Protein AF-A0A849WI31-F1 (afdb_monomer)

Solvent-accessible surface area (backbone atoms only — not comparable to full-atom values): 5966 Å² tota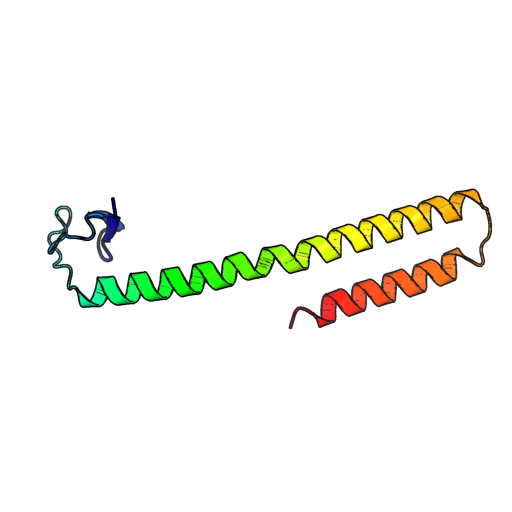l; per-residue (Å²): 137,66,69,42,63,40,94,84,76,66,45,82,41,57,65,82,47,58,47,41,94,88,76,66,50,72,45,60,72,67,61,59,53,54,56,54,51,53,52,56,54,49,54,56,58,59,65,58,58,65,70,63,53,61,56,52,57,51,54,54,52,53,49,50,52,54,53,59,53,49,66,75,70,74,51,80,73,56,58,58,56,51,51,55,49,53,55,51,54,54,50,55,62,59,68,73,74,118

pLDDT: mean 71.68, std 11.74, range [45.16, 89.69]

Secondary structure (DSSP, 8-state):
--EEE-TTT--EEETT-SB-TTT--B--HHHHHHHHHHHHHHHHHHHHTHHHHHHHHHHHHHHHHHHHHHHHTT-HHHHHHHHHHHHHHHHHHH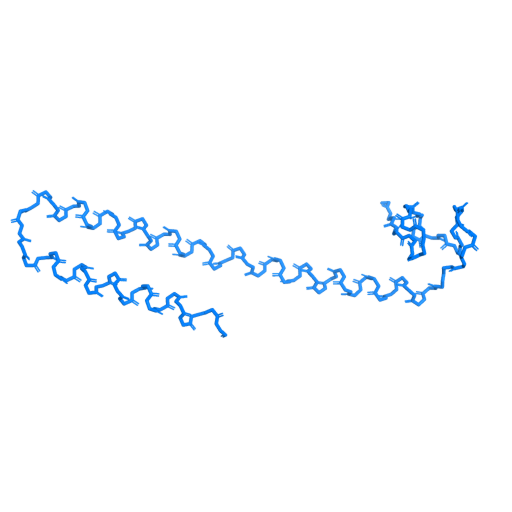HTT-

Foldseek 3Di:
DDWDADPPPRDIDRLPDQADPVPRHGDDVVVSVVVVVVVVVVVVVVVVPPVVVVVVVVVVVVLVVQCVVVVVVPDPVVVVVSVVVVVVVVVVVVVVPD

Radius of gyration: 26.19 Å; Cα contacts (8 Å, |Δi|>4): 47; chains: 1; bounding box: 56×31×58 Å

Structure (mmCIF, N/CA/C/O backbone):
data_AF-A0A849WI31-F1
#
_entry.id   AF-A0A849WI31-F1
#
loop_
_atom_site.group_PDB
_atom_site.id
_atom_site.type_symbol
_atom_site.label_atom_id
_atom_site.label_alt_id
_atom_site.label_comp_id
_atom_site.label_asym_id
_atom_site.label_entity_id
_atom_site.label_seq_id
_atom_site.pdbx_PDB_ins_code
_atom_site.Cartn_x
_atom_site.Cartn_y
_atom_site.Cartn_z
_atom_site.occupancy
_atom_site.B_iso_or_equiv
_atom_site.auth_seq_id
_atom_site.auth_comp_id
_atom_site.auth_asym_id
_atom_site.auth_atom_id
_atom_site.pdbx_PDB_model_num
ATOM 1 N N . MET A 1 1 ? -26.679 5.383 10.893 1.00 50.53 1 MET A N 1
ATOM 2 C CA . MET A 1 1 ? -27.168 4.177 11.593 1.00 50.53 1 MET A CA 1
ATOM 3 C C . MET A 1 1 ? -25.933 3.364 11.902 1.00 50.53 1 MET A C 1
ATOM 5 O O . MET A 1 1 ? -25.278 2.924 10.967 1.00 50.53 1 MET A O 1
ATOM 9 N N . ASP A 1 2 ? -25.564 3.280 13.176 1.00 79.94 2 ASP A N 1
ATOM 10 C CA . ASP A 1 2 ? -24.254 2.780 13.593 1.00 79.94 2 ASP A CA 1
ATOM 11 C C . ASP A 1 2 ? -24.366 1.320 14.041 1.00 79.94 2 ASP A C 1
ATOM 13 O O . ASP A 1 2 ? -25.185 0.973 14.898 1.00 79.94 2 ASP A O 1
ATOM 17 N N . PHE A 1 3 ? -23.525 0.468 13.465 1.00 84.62 3 PHE A N 1
ATOM 18 C CA . PHE A 1 3 ? -23.456 -0.958 13.762 1.00 84.62 3 PHE A CA 1
ATOM 19 C C . PHE A 1 3 ? -22.031 -1.323 14.169 1.00 84.62 3 PHE A C 1
ATOM 21 O O . PHE A 1 3 ? -21.070 -0.734 13.671 1.00 84.62 3 PHE A O 1
ATOM 28 N N . ILE A 1 4 ? -21.898 -2.291 15.071 1.00 85.94 4 ILE A N 1
ATOM 29 C CA . ILE A 1 4 ? -20.610 -2.847 15.498 1.00 85.94 4 ILE A CA 1
ATOM 30 C C . ILE A 1 4 ? -20.611 -4.362 15.278 1.00 85.94 4 ILE A C 1
ATOM 32 O O . ILE A 1 4 ? -21.662 -4.964 15.052 1.00 85.94 4 ILE A O 1
ATOM 36 N N . PHE A 1 5 ? -19.440 -4.988 15.342 1.00 86.06 5 PHE A N 1
ATOM 37 C CA . PHE A 1 5 ? -19.318 -6.444 15.310 1.00 86.06 5 PHE A CA 1
ATOM 38 C C . PHE A 1 5 ? -19.176 -6.979 16.731 1.00 86.06 5 PHE A C 1
ATOM 40 O O . PHE A 1 5 ? -18.446 -6.415 17.542 1.00 86.06 5 PHE A O 1
ATOM 47 N N . CYS A 1 6 ? -19.883 -8.065 17.040 1.00 84.62 6 CYS A N 1
ATOM 48 C CA . CYS A 1 6 ? -19.732 -8.739 18.325 1.00 84.62 6 CYS A CA 1
ATOM 49 C C . CYS A 1 6 ? -18.314 -9.338 18.447 1.00 84.62 6 CYS A C 1
ATOM 51 O O . CYS A 1 6 ? -17.920 -10.077 17.546 1.00 84.62 6 CYS A O 1
ATOM 53 N N . PRO A 1 7 ? -17.580 -9.117 19.553 1.00 79.44 7 PRO A N 1
ATOM 54 C CA . PRO A 1 7 ? -16.210 -9.622 19.722 1.00 79.44 7 PRO A CA 1
ATOM 55 C C . PRO A 1 7 ? -16.128 -11.152 19.848 1.00 79.44 7 PRO A C 1
ATOM 57 O O . PRO A 1 7 ? -15.077 -11.741 19.635 1.00 79.44 7 PRO A O 1
ATOM 60 N N . ILE A 1 8 ? -17.244 -11.808 20.183 1.00 87.00 8 ILE A N 1
ATOM 61 C CA . ILE A 1 8 ? -17.301 -13.263 20.355 1.00 87.00 8 ILE A CA 1
ATOM 62 C C . ILE A 1 8 ? -17.710 -13.954 19.054 1.00 87.00 8 ILE A C 1
ATOM 64 O O . ILE A 1 8 ? -17.022 -14.842 18.560 1.00 87.00 8 ILE A O 1
ATOM 68 N N . CYS A 1 9 ? -18.854 -13.561 18.486 1.00 88.94 9 CYS A N 1
ATOM 69 C CA . CYS A 1 9 ? -19.433 -14.261 17.336 1.00 88.94 9 CYS A CA 1
ATOM 70 C C . CYS A 1 9 ? -19.192 -13.566 15.992 1.00 88.94 9 CYS A C 1
ATOM 72 O O . CYS A 1 9 ? -19.613 -14.097 14.965 1.00 88.94 9 CYS A O 1
ATOM 74 N N . HIS A 1 10 ? -18.564 -12.385 15.995 1.00 87.31 10 HIS A N 1
ATOM 75 C CA . HIS A 1 10 ? -18.235 -11.589 14.808 1.00 87.31 10 HIS A CA 1
ATOM 76 C C . HIS A 1 10 ? -19.429 -11.255 13.900 1.00 87.31 10 HIS A C 1
ATOM 78 O O . HIS A 1 10 ? -19.254 -10.875 12.745 1.00 87.31 10 HIS A O 1
ATOM 84 N N . LYS A 1 11 ? -20.661 -11.359 14.413 1.00 88.69 11 LYS A N 1
ATOM 85 C CA . LYS A 1 11 ? -21.864 -10.928 13.695 1.00 88.69 11 LYS A CA 1
ATOM 86 C C . LYS A 1 11 ? -22.147 -9.452 13.941 1.00 88.69 11 LYS A C 1
ATOM 88 O O . LYS A 1 11 ? -21.805 -8.903 14.992 1.00 88.69 11 LYS A O 1
ATOM 93 N N . GLN A 1 12 ? -22.785 -8.832 12.956 1.00 89.69 12 GLN A N 1
ATOM 94 C CA . GLN A 1 12 ? -23.194 -7.437 12.998 1.00 89.69 12 GLN A CA 1
ATOM 95 C C . GLN A 1 12 ? -24.338 -7.237 13.992 1.00 89.69 12 GLN A C 1
ATOM 97 O O . GLN A 1 12 ? -25.303 -7.997 14.019 1.00 89.69 12 GLN A O 1
ATOM 102 N N . ILE A 1 13 ? -24.229 -6.188 14.795 1.00 89.44 13 ILE A N 1
ATOM 103 C CA . ILE A 1 13 ? -25.183 -5.835 15.842 1.00 89.44 13 ILE A CA 1
ATOM 104 C C . ILE A 1 13 ? -25.333 -4.312 15.926 1.00 89.44 13 ILE A C 1
ATOM 106 O O . ILE A 1 13 ? -24.460 -3.559 15.490 1.00 89.44 13 ILE A O 1
ATOM 110 N N . SER A 1 14 ? -26.446 -3.838 16.486 1.00 86.00 14 SER A N 1
ATOM 111 C CA . SER A 1 14 ? -26.653 -2.402 16.707 1.00 86.00 14 SER A CA 1
ATOM 112 C C . SER A 1 14 ? -25.669 -1.868 17.747 1.00 86.00 14 SER A C 1
ATOM 114 O O . SER A 1 14 ? -25.473 -2.503 18.785 1.00 86.00 14 SER A O 1
ATOM 116 N N . ILE A 1 15 ? -25.118 -0.669 17.533 1.00 80.00 15 ILE A N 1
ATOM 117 C CA . ILE A 1 15 ? -24.250 -0.015 18.526 1.00 80.00 15 ILE A CA 1
ATOM 118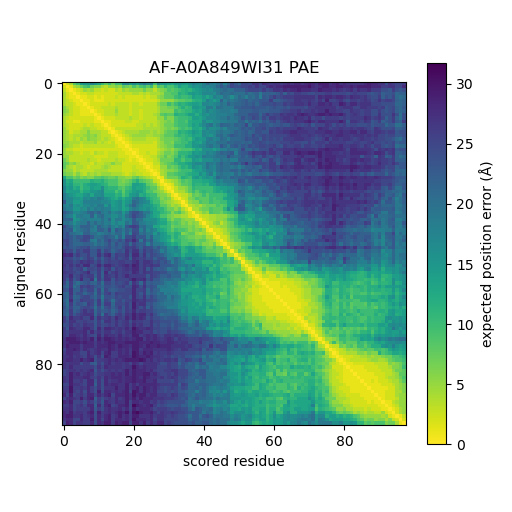 C C . ILE A 1 15 ? -24.965 0.229 19.866 1.00 80.00 15 ILE A C 1
ATOM 120 O O . ILE A 1 15 ? -24.317 0.388 20.896 1.00 80.00 15 ILE A O 1
ATOM 124 N N . THR A 1 16 ? -26.299 0.258 19.872 1.00 80.69 16 THR A N 1
ATOM 125 C CA . THR A 1 16 ? -27.128 0.443 21.073 1.00 80.69 16 THR A CA 1
ATOM 126 C C . THR A 1 16 ? -27.481 -0.866 21.777 1.00 80.69 16 THR A C 1
ATOM 128 O O . THR A 1 16 ? -28.046 -0.826 22.863 1.00 80.69 16 THR A O 1
ATOM 131 N N . ALA A 1 17 ? -27.140 -2.028 21.209 1.00 79.19 17 ALA A N 1
ATOM 132 C CA . ALA A 1 17 ? -27.419 -3.307 21.851 1.00 79.19 17 ALA A CA 1
ATOM 133 C C . ALA A 1 17 ? -26.593 -3.453 23.143 1.00 79.19 17 ALA A C 1
ATOM 135 O O . ALA A 1 17 ? -25.394 -3.158 23.157 1.00 79.19 17 ALA A O 1
ATOM 136 N N . HIS A 1 18 ? -27.250 -3.891 24.221 1.00 83.44 18 HIS A N 1
ATOM 137 C CA . HIS A 1 18 ? -26.619 -4.247 25.501 1.00 83.44 18 HIS A CA 1
ATOM 138 C C . HIS A 1 18 ? -26.189 -5.718 25.548 1.00 83.44 18 HIS A C 1
ATOM 140 O O . HIS A 1 18 ? -25.423 -6.117 26.415 1.00 83.44 18 HIS A O 1
ATOM 146 N N . SER A 1 19 ? -26.679 -6.536 24.620 1.00 84.50 19 SER A N 1
ATOM 147 C CA . SER A 1 19 ? -26.335 -7.947 24.490 1.00 84.50 19 SER A CA 1
ATOM 148 C C . SER A 1 19 ? -26.445 -8.376 23.030 1.00 84.50 19 SER A C 1
ATOM 150 O O . SER A 1 19 ? -27.256 -7.852 22.261 1.00 84.50 19 SER A O 1
ATOM 152 N N . CYS A 1 20 ? -25.590 -9.307 22.610 1.00 87.94 20 CYS A N 1
ATOM 153 C CA . CYS A 1 20 ? -25.605 -9.817 21.249 1.00 87.94 20 CYS A CA 1
ATOM 154 C C . CYS A 1 20 ? -26.812 -10.754 21.047 1.00 87.94 20 CYS A C 1
ATOM 156 O O . CYS A 1 20 ? -26.879 -11.784 21.720 1.00 87.94 20 CYS A O 1
ATOM 158 N N . PRO A 1 21 ? -27.710 -10.499 20.076 1.00 87.25 21 PRO A N 1
ATOM 159 C CA . PRO A 1 21 ? -28.858 -11.369 19.810 1.00 87.25 21 PRO A CA 1
ATOM 160 C C . PRO A 1 21 ? -28.463 -12.728 19.214 1.00 87.25 21 PRO A C 1
ATOM 162 O O . PRO A 1 21 ? -29.283 -13.636 19.147 1.00 87.25 21 PRO A O 1
ATOM 165 N N . HIS A 1 22 ? -27.218 -12.879 18.756 1.00 89.44 22 HIS A N 1
ATOM 166 C CA . HIS A 1 22 ? -26.757 -14.089 18.083 1.00 89.44 22 HIS A CA 1
ATOM 167 C C . HIS A 1 22 ? -26.015 -15.066 18.992 1.00 89.44 22 HIS A C 1
ATOM 169 O O . HIS A 1 22 ? -26.032 -16.262 18.720 1.00 89.44 22 HIS A O 1
ATOM 175 N N . CYS A 1 23 ? -25.337 -14.574 20.032 1.00 89.50 23 CYS A N 1
ATOM 176 C CA . CYS A 1 23 ? -24.595 -15.419 20.972 1.00 89.50 23 CYS A CA 1
ATOM 177 C C . CYS A 1 23 ? -24.974 -15.203 22.441 1.00 89.50 23 CYS A C 1
ATOM 179 O O . CYS A 1 23 ? -24.511 -15.957 23.289 1.00 89.50 23 CYS A O 1
ATOM 181 N N . GLY A 1 24 ? -25.777 -14.185 22.761 1.00 86.19 24 GLY A N 1
ATOM 182 C CA . GLY A 1 24 ? -26.183 -13.867 24.132 1.00 86.19 24 GLY A CA 1
ATOM 183 C C . GLY A 1 24 ? -25.117 -13.158 24.972 1.00 86.19 24 GLY A C 1
ATOM 184 O O . GLY A 1 24 ? -25.372 -12.858 26.134 1.00 86.19 24 GLY A O 1
ATOM 185 N N . HIS A 1 25 ? -23.939 -12.862 24.414 1.00 85.56 25 HIS A N 1
ATOM 186 C CA . HIS A 1 25 ? -22.871 -12.192 25.155 1.00 85.56 25 HIS A CA 1
ATOM 187 C C . HIS A 1 25 ? -23.252 -10.734 25.485 1.00 85.56 25 HIS A C 1
ATOM 189 O O . HIS A 1 25 ? -23.682 -10.020 24.569 1.00 85.56 25 HIS A O 1
ATOM 195 N N . PRO A 1 26 ? -23.118 -10.283 26.746 1.00 84.56 26 PRO A N 1
ATOM 196 C CA . PRO A 1 26 ? -23.352 -8.893 27.126 1.00 84.56 26 PRO A CA 1
ATOM 197 C C . PRO A 1 26 ? -22.319 -7.974 26.469 1.00 84.56 26 PRO A C 1
ATOM 199 O O . PRO A 1 26 ? -21.187 -8.367 26.212 1.00 84.56 26 PRO A O 1
ATOM 202 N N . ILE A 1 27 ? -22.735 -6.758 26.142 1.00 81.31 27 ILE A N 1
ATOM 203 C CA . ILE A 1 27 ? -21.927 -5.773 25.427 1.00 81.31 27 ILE A CA 1
ATOM 204 C C . ILE A 1 27 ? -21.845 -4.544 26.309 1.00 81.31 27 ILE A C 1
ATOM 206 O O . ILE A 1 27 ? -22.733 -3.686 26.292 1.00 81.31 27 ILE A O 1
ATOM 210 N N . ASP A 1 28 ? -20.779 -4.493 27.096 1.00 76.31 28 ASP A N 1
ATOM 211 C CA . ASP A 1 28 ? -20.511 -3.381 27.991 1.00 76.31 28 ASP A CA 1
ATOM 212 C C . ASP A 1 28 ? -20.168 -2.106 27.205 1.00 76.31 28 ASP A C 1
ATOM 214 O O . ASP A 1 28 ? -19.534 -2.120 26.148 1.00 76.31 28 ASP A O 1
ATOM 218 N N . GLU A 1 29 ? -20.584 -0.951 27.726 1.00 64.56 29 GLU A N 1
ATOM 219 C CA . GLU A 1 29 ? -20.316 0.356 27.103 1.00 64.56 29 GLU A CA 1
ATOM 220 C C . GLU A 1 29 ? -18.817 0.702 27.050 1.00 64.56 29 GLU A C 1
ATOM 222 O O . GLU A 1 29 ? -18.392 1.537 26.244 1.00 64.56 29 GLU A O 1
ATOM 227 N N . LYS A 1 30 ? -18.003 0.018 27.862 1.00 60.50 30 LYS A N 1
ATOM 228 C CA . LYS A 1 30 ? -16.541 0.140 27.856 1.00 60.50 30 LYS A CA 1
ATOM 229 C C . LYS A 1 30 ? -15.948 -0.312 26.514 1.00 60.50 30 LYS A C 1
ATOM 231 O O . LYS A 1 30 ? -15.189 0.453 25.922 1.00 60.50 30 LYS A O 1
ATOM 236 N N . ASP A 1 31 ? -16.412 -1.433 25.954 1.00 59.56 31 ASP A N 1
ATOM 237 C CA . ASP A 1 31 ? -15.989 -1.935 24.633 1.00 59.56 31 ASP A CA 1
ATOM 238 C C . ASP A 1 31 ? -16.306 -0.955 23.491 1.00 59.56 31 ASP A C 1
ATOM 240 O O . ASP A 1 31 ? -15.534 -0.789 22.543 1.00 59.56 31 ASP A O 1
ATOM 244 N N . LYS A 1 32 ? -17.433 -0.237 23.585 1.00 60.53 32 LYS A N 1
ATOM 245 C CA . LYS A 1 32 ? -17.860 0.727 22.550 1.00 60.53 32 LYS A CA 1
ATOM 246 C C . LYS A 1 32 ? -16.914 1.925 22.449 1.00 60.53 32 LYS A C 1
ATOM 248 O O . LYS A 1 32 ? -16.795 2.534 21.381 1.00 60.53 32 LYS A O 1
ATOM 253 N N . THR A 1 33 ? -16.255 2.274 23.551 1.00 59.16 33 THR A N 1
ATOM 254 C CA . THR A 1 33 ? -15.372 3.442 23.634 1.00 59.16 33 THR A CA 1
ATOM 255 C C . THR A 1 33 ? -13.997 3.133 23.045 1.00 59.16 33 THR A C 1
ATOM 257 O O . THR A 1 33 ? -13.459 3.946 22.287 1.00 59.16 33 THR A O 1
ATOM 260 N N . GLU A 1 34 ? -13.483 1.927 23.288 1.00 59.44 34 GLU A N 1
ATOM 261 C CA . GLU A 1 34 ? -12.197 1.480 22.745 1.00 59.44 34 GLU A CA 1
ATOM 262 C C . GLU A 1 34 ? -12.272 1.230 21.231 1.00 59.44 34 GLU A C 1
ATOM 264 O O . GLU A 1 34 ? -11.399 1.687 20.488 1.00 59.44 34 GLU A O 1
ATOM 269 N N . LEU A 1 35 ? -13.368 0.649 20.721 1.00 60.09 35 LEU A N 1
ATOM 270 C CA . LEU A 1 35 ? -13.561 0.495 19.269 1.00 60.09 35 LEU A CA 1
ATOM 271 C C . LEU A 1 35 ? -13.599 1.846 18.529 1.00 60.09 35 LEU A C 1
ATOM 273 O O . LEU A 1 35 ? -13.026 1.983 17.443 1.00 60.09 35 LEU A O 1
ATOM 277 N N . LYS A 1 36 ? -14.242 2.870 19.111 1.00 59.69 36 LYS A N 1
ATOM 278 C CA . LYS A 1 36 ? -14.312 4.214 18.507 1.00 59.69 36 LYS A CA 1
ATOM 279 C C . LYS A 1 36 ? -12.960 4.930 18.494 1.00 59.69 36 LYS A C 1
ATOM 281 O O . LYS A 1 36 ? -12.680 5.676 17.551 1.00 59.69 36 LYS A O 1
ATOM 286 N N . GLN A 1 37 ? -12.127 4.731 19.513 1.00 60.69 37 GLN A N 1
ATOM 287 C CA . GLN A 1 37 ? -10.800 5.351 19.576 1.00 60.69 37 GLN A CA 1
ATOM 288 C C . GLN A 1 37 ? -9.833 4.724 18.571 1.00 60.69 37 GLN A C 1
ATOM 290 O O . GLN A 1 37 ? -9.131 5.453 17.862 1.00 60.69 37 GLN A O 1
ATOM 295 N N . THR A 1 38 ? -9.864 3.400 18.424 1.00 61.06 38 THR A N 1
ATOM 296 C CA . THR A 1 38 ? -9.028 2.698 17.444 1.00 61.06 38 THR A CA 1
ATOM 297 C C . THR A 1 38 ? -9.425 3.067 16.013 1.00 61.06 38 THR A C 1
ATOM 299 O O . THR A 1 38 ? -8.553 3.403 15.213 1.00 61.06 38 THR A O 1
ATOM 302 N N . ALA A 1 39 ? -10.724 3.149 15.698 1.00 66.12 39 ALA A N 1
ATOM 303 C CA . ALA A 1 39 ? -11.195 3.586 14.379 1.00 66.12 39 ALA A CA 1
ATOM 304 C C . ALA A 1 39 ? -10.746 5.020 14.028 1.00 66.12 39 ALA A C 1
ATOM 306 O O . ALA A 1 39 ? -10.274 5.270 12.917 1.00 66.12 39 ALA A O 1
ATOM 307 N N . LYS A 1 40 ? -10.802 5.958 14.987 1.00 67.12 40 LYS A N 1
ATOM 308 C CA . LYS A 1 40 ? -10.316 7.336 14.781 1.00 67.12 40 LYS A CA 1
ATOM 309 C C . LYS A 1 40 ? -8.806 7.416 14.547 1.00 67.12 40 LYS A C 1
ATOM 311 O O . LYS A 1 40 ? -8.362 8.244 13.750 1.00 67.12 40 LYS A O 1
ATOM 316 N N . ASN A 1 41 ? -8.013 6.597 15.238 1.00 65.12 41 ASN A N 1
ATOM 317 C CA . ASN A 1 41 ? -6.564 6.566 15.032 1.00 65.12 41 ASN A CA 1
ATOM 318 C C . ASN A 1 41 ? -6.192 5.907 13.699 1.00 65.12 41 ASN A C 1
ATOM 320 O O . ASN A 1 41 ? -5.314 6.415 13.004 1.00 65.12 41 ASN A O 1
ATOM 324 N N . VAL A 1 42 ? -6.905 4.857 13.285 1.00 66.56 42 VAL A N 1
ATOM 325 C CA . VAL A 1 42 ? -6.702 4.214 11.978 1.00 66.56 42 VAL A CA 1
ATOM 326 C C . VAL A 1 42 ? -7.056 5.165 10.828 1.00 66.56 42 VAL A C 1
ATOM 328 O O . VAL A 1 42 ? -6.286 5.266 9.873 1.00 66.56 42 VAL A O 1
ATOM 331 N N . GLU A 1 43 ? -8.137 5.947 10.932 1.00 68.88 43 GLU A N 1
ATOM 332 C CA . GLU A 1 43 ? -8.505 6.916 9.885 1.00 68.88 43 GLU A CA 1
ATOM 333 C C . GLU A 1 43 ? -7.416 7.988 9.667 1.00 68.88 43 GLU A C 1
ATOM 335 O O . GLU A 1 43 ? -7.130 8.379 8.530 1.00 68.88 43 GLU A O 1
ATOM 340 N N . LYS A 1 44 ? -6.737 8.420 10.740 1.00 58.94 44 LYS A N 1
ATOM 341 C CA . LYS A 1 44 ? -5.598 9.350 10.642 1.00 58.94 44 LYS A CA 1
ATOM 342 C C . LYS A 1 44 ? -4.377 8.726 9.965 1.00 58.94 44 LYS A C 1
ATOM 344 O O . LYS A 1 44 ? -3.675 9.425 9.236 1.00 58.94 44 LYS A O 1
ATOM 349 N N . ILE A 1 45 ? -4.123 7.436 10.183 1.00 61.91 45 ILE A N 1
ATOM 350 C CA . ILE A 1 45 ? -2.998 6.724 9.557 1.00 61.91 45 ILE A CA 1
ATOM 351 C C . ILE A 1 45 ? -3.253 6.548 8.053 1.00 61.91 45 ILE A C 1
ATOM 353 O O . ILE A 1 45 ? -2.348 6.762 7.246 1.00 61.91 45 ILE A O 1
ATOM 357 N N . VAL A 1 46 ? -4.494 6.246 7.656 1.00 66.00 46 VAL A N 1
ATOM 358 C CA . VAL A 1 46 ? -4.864 6.058 6.243 1.00 66.00 46 VAL A CA 1
AT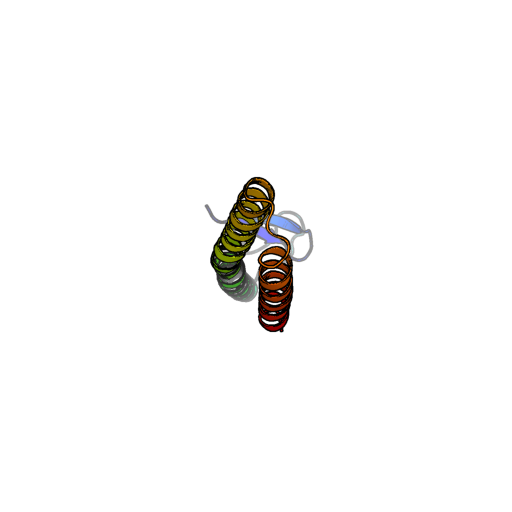OM 359 C C . VAL A 1 46 ? -4.801 7.374 5.462 1.00 66.00 46 VAL A C 1
ATOM 361 O O . VAL A 1 46 ? -4.187 7.418 4.394 1.00 66.00 46 VAL A O 1
ATOM 364 N N . LYS A 1 47 ? -5.330 8.477 6.012 1.00 52.03 47 LYS A N 1
ATOM 365 C CA . LYS A 1 47 ? -5.282 9.793 5.341 1.00 52.03 47 LYS A CA 1
ATOM 366 C C . LYS A 1 47 ? -3.861 10.341 5.159 1.00 52.03 47 LYS A C 1
ATOM 368 O O . LYS A 1 47 ? -3.629 11.150 4.265 1.00 52.03 47 LYS A O 1
ATOM 373 N N . ARG A 1 48 ? -2.883 9.887 5.954 1.00 47.94 48 ARG A N 1
ATOM 374 C CA . ARG A 1 48 ? -1.482 10.335 5.851 1.00 47.94 48 ARG A CA 1
ATOM 375 C C . ARG A 1 48 ? -0.749 9.776 4.624 1.00 47.94 48 ARG A C 1
ATOM 377 O O . ARG A 1 48 ? 0.222 10.378 4.172 1.00 47.94 48 ARG A O 1
ATOM 384 N N . LYS A 1 49 ? -1.208 8.656 4.059 1.00 45.16 49 LYS A N 1
ATOM 385 C CA . LYS A 1 49 ? -0.501 7.946 2.978 1.00 45.16 49 LYS A CA 1
ATOM 386 C C . LYS A 1 49 ? -0.759 8.525 1.579 1.00 45.16 49 LYS A C 1
ATOM 388 O O . LYS A 1 49 ? 0.021 8.282 0.663 1.00 45.16 49 LYS A O 1
ATOM 393 N N . GLU A 1 50 ? -1.805 9.332 1.407 1.00 55.22 50 GLU A N 1
ATOM 394 C CA . GLU A 1 50 ? -2.198 9.861 0.091 1.00 55.22 50 GLU A CA 1
ATOM 395 C C . GLU A 1 50 ? -1.342 11.045 -0.395 1.00 55.22 50 GLU A C 1
ATOM 397 O O . GLU A 1 50 ? -1.273 11.319 -1.594 1.00 55.22 50 GLU A O 1
ATOM 402 N N . SER A 1 51 ? -0.661 11.746 0.516 1.00 47.41 51 SER A N 1
ATOM 403 C CA . SER A 1 51 ? 0.092 12.959 0.168 1.00 47.41 51 SER A CA 1
ATOM 404 C C . SER A 1 51 ? 1.541 12.692 -0.245 1.00 47.41 51 SER A C 1
ATOM 406 O O . SER A 1 51 ? 2.141 13.537 -0.904 1.00 47.41 51 SER A O 1
ATOM 408 N N . MET A 1 52 ? 2.113 11.539 0.111 1.00 49.25 52 MET A N 1
ATOM 409 C CA . MET A 1 52 ? 3.515 11.224 -0.197 1.00 49.25 52 MET A CA 1
ATOM 410 C C . MET A 1 52 ? 3.664 10.494 -1.544 1.00 49.25 52 MET A C 1
ATOM 412 O O . MET A 1 52 ? 4.713 10.551 -2.178 1.00 49.25 52 MET A O 1
ATOM 416 N N . PHE A 1 53 ? 2.584 9.872 -2.035 1.00 51.12 53 PHE A N 1
ATOM 417 C CA . PHE A 1 53 ? 2.597 9.121 -3.293 1.00 51.12 53 PHE A CA 1
ATOM 418 C C . PHE A 1 53 ? 2.504 10.020 -4.539 1.00 51.12 53 PHE A C 1
ATOM 420 O O . PHE A 1 53 ? 3.098 9.718 -5.573 1.00 51.12 53 PHE A O 1
ATOM 427 N N . LYS A 1 54 ? 1.831 11.178 -4.435 1.00 60.03 54 LYS A N 1
ATOM 428 C CA . LYS A 1 54 ? 1.695 12.143 -5.545 1.00 60.03 54 LYS A CA 1
ATOM 429 C C . LYS A 1 54 ? 3.038 12.745 -5.973 1.00 60.03 54 LYS A C 1
ATOM 431 O O . LYS A 1 54 ? 3.250 12.978 -7.159 1.00 60.03 54 LYS A O 1
ATOM 436 N N . PHE A 1 55 ? 3.959 12.939 -5.027 1.00 66.38 55 PHE A N 1
ATOM 437 C CA . PHE A 1 55 ? 5.297 13.461 -5.317 1.00 66.38 55 PHE A CA 1
ATOM 438 C C . PHE A 1 55 ? 6.192 12.418 -6.006 1.00 66.38 55 PHE A C 1
ATOM 440 O O . PHE A 1 55 ? 6.959 12.765 -6.903 1.00 66.38 55 PHE A O 1
ATOM 447 N N . GLY A 1 56 ? 6.034 11.136 -5.650 1.00 70.44 56 GLY A N 1
ATOM 448 C CA . GLY A 1 56 ? 6.772 10.030 -6.263 1.00 70.44 56 GLY A CA 1
ATOM 449 C C . GLY A 1 56 ? 6.448 9.859 -7.748 1.00 70.44 56 GLY A C 1
ATOM 450 O O . GLY A 1 56 ? 7.352 9.853 -8.580 1.00 70.44 56 GLY A O 1
ATOM 451 N N . CYS A 1 57 ? 5.160 9.803 -8.108 1.00 75.44 57 CYS A N 1
ATOM 452 C CA . CYS A 1 57 ? 4.764 9.662 -9.514 1.00 75.44 57 CYS A CA 1
ATOM 453 C C . CYS A 1 57 ? 5.191 10.861 -10.378 1.00 75.44 57 CYS A C 1
ATOM 455 O O . CYS A 1 57 ? 5.618 10.664 -11.513 1.00 75.44 57 CYS A O 1
ATOM 457 N N . PHE A 1 58 ? 5.137 12.090 -9.852 1.00 78.25 58 PHE A N 1
ATOM 458 C CA . PHE A 1 58 ? 5.567 13.281 -10.594 1.00 78.25 58 PHE A CA 1
ATOM 459 C C . PHE A 1 58 ? 7.077 13.278 -10.886 1.00 78.25 58 PHE A C 1
ATOM 461 O O . PHE A 1 58 ? 7.489 13.571 -12.008 1.00 78.25 58 PHE A O 1
ATOM 468 N N . MET A 1 59 ? 7.901 12.875 -9.911 1.00 73.00 59 MET A N 1
ATOM 469 C CA . MET A 1 59 ? 9.357 12.760 -10.082 1.00 73.00 59 MET A CA 1
ATOM 470 C C . MET A 1 59 ? 9.752 11.703 -11.120 1.00 73.00 59 MET A C 1
ATOM 472 O O . MET A 1 59 ? 10.668 11.926 -11.916 1.00 73.00 59 MET A O 1
ATOM 476 N N . VAL A 1 60 ? 9.035 10.576 -11.162 1.00 77.69 60 VAL A N 1
ATOM 477 C CA . VAL A 1 60 ? 9.262 9.521 -12.164 1.00 77.69 60 VAL A CA 1
ATOM 478 C C . VAL A 1 60 ? 8.885 10.001 -13.570 1.00 77.69 60 VAL A C 1
ATOM 480 O O . VAL A 1 60 ? 9.622 9.774 -14.525 1.00 77.69 60 VAL A O 1
ATOM 483 N N . ILE A 1 61 ? 7.771 10.720 -13.719 1.00 81.81 61 ILE A N 1
ATOM 484 C CA . ILE A 1 61 ? 7.351 11.248 -15.027 1.00 81.81 61 ILE A CA 1
ATOM 485 C C . ILE A 1 61 ? 8.350 12.297 -15.536 1.00 81.81 61 ILE A C 1
ATOM 487 O O . ILE A 1 61 ? 8.753 12.246 -16.698 1.00 81.81 61 ILE A O 1
ATOM 491 N N . LEU A 1 62 ? 8.803 13.210 -14.670 1.00 79.06 62 LEU A N 1
ATOM 492 C CA . LEU A 1 62 ? 9.773 14.243 -15.037 1.00 79.06 62 LEU A CA 1
ATOM 493 C C . LEU A 1 62 ? 11.113 13.639 -15.482 1.00 79.06 62 LEU A C 1
ATOM 495 O O . LEU A 1 62 ? 11.691 14.081 -16.473 1.00 79.06 62 LEU A O 1
ATOM 499 N N . THR A 1 63 ? 11.585 12.596 -14.796 1.00 75.38 63 THR A N 1
ATOM 500 C CA . THR A 1 63 ? 12.816 11.892 -15.188 1.00 75.38 63 THR A CA 1
ATOM 501 C C . THR A 1 63 ? 12.667 11.187 -16.535 1.00 75.38 63 THR A C 1
ATOM 503 O O . THR A 1 63 ? 13.559 11.319 -17.368 1.00 75.38 63 THR A O 1
ATOM 506 N N . ILE A 1 64 ? 11.536 10.530 -16.815 1.00 79.62 64 ILE A N 1
ATOM 507 C CA . ILE A 1 64 ? 11.279 9.904 -18.127 1.00 79.62 64 ILE A CA 1
ATOM 508 C C . ILE A 1 64 ? 11.275 10.944 -19.258 1.00 79.62 64 ILE A C 1
ATOM 510 O O . ILE A 1 64 ? 11.863 10.695 -20.310 1.00 79.62 64 ILE A O 1
ATOM 514 N N . VAL A 1 65 ? 10.660 12.115 -19.048 1.00 83.00 65 VAL A N 1
ATOM 515 C CA . VAL A 1 65 ? 10.630 13.199 -20.049 1.00 83.00 65 VAL A CA 1
ATOM 516 C C . VAL A 1 65 ? 12.034 13.739 -20.330 1.00 83.00 65 VAL A C 1
ATOM 518 O O . VAL A 1 65 ? 12.393 13.920 -21.492 1.00 83.00 65 VAL A O 1
ATOM 521 N N . LEU A 1 66 ? 12.848 13.952 -19.291 1.00 77.44 66 LEU A N 1
ATOM 522 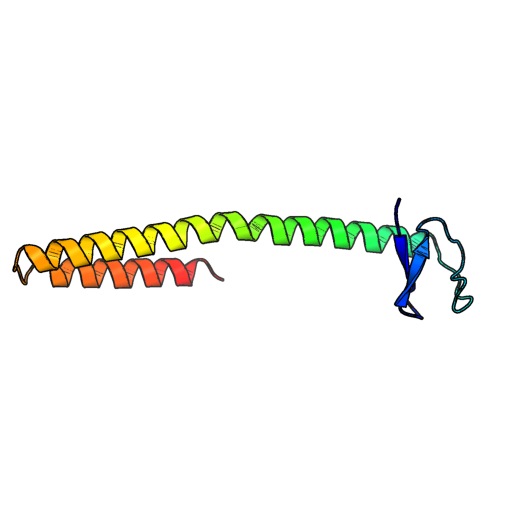C CA . LEU A 1 66 ? 14.225 14.437 -19.445 1.00 77.44 66 LEU A CA 1
ATOM 523 C C . LEU A 1 66 ? 15.127 13.404 -20.135 1.00 77.44 66 LEU A C 1
ATOM 525 O O . LEU A 1 66 ? 15.900 13.763 -21.020 1.00 77.44 66 LEU A O 1
ATOM 529 N N . VAL A 1 67 ? 14.988 12.120 -19.784 1.00 76.81 67 VAL A N 1
ATOM 530 C CA . VAL A 1 67 ? 15.702 11.016 -20.445 1.00 76.81 67 VAL A CA 1
ATOM 531 C C . VAL A 1 67 ? 15.294 10.934 -21.919 1.00 76.81 67 VAL A C 1
ATOM 533 O O . VAL A 1 67 ? 16.157 10.967 -22.792 1.00 76.81 67 VAL A O 1
ATOM 536 N N . GLY A 1 68 ? 13.990 10.875 -22.209 1.00 74.38 68 GLY A N 1
ATOM 537 C CA . GLY A 1 68 ? 13.466 10.766 -23.573 1.00 74.38 68 GLY A CA 1
ATOM 538 C C . GLY A 1 68 ? 13.834 11.959 -24.459 1.00 74.38 68 GLY A C 1
ATOM 539 O O . GLY A 1 68 ? 14.163 11.770 -25.628 1.00 74.38 68 GLY A O 1
ATOM 540 N N . GLY A 1 69 ? 13.850 13.171 -23.896 1.00 70.12 69 GLY A N 1
ATOM 541 C CA . GLY A 1 69 ? 14.300 14.380 -24.588 1.00 70.12 69 GLY A CA 1
ATOM 542 C C . GLY A 1 69 ? 15.791 14.352 -24.941 1.00 70.12 69 GLY A C 1
ATOM 543 O O . GLY A 1 69 ? 16.153 14.681 -26.069 1.00 70.12 69 GLY A O 1
ATOM 544 N N . ALA A 1 70 ? 16.649 13.889 -24.025 1.00 65.75 70 ALA A N 1
ATOM 545 C CA . ALA A 1 70 ? 18.096 13.794 -24.250 1.00 65.75 70 ALA A CA 1
ATOM 546 C C . ALA A 1 70 ? 18.480 12.749 -25.319 1.00 65.75 70 ALA A C 1
ATOM 548 O O . ALA A 1 70 ? 19.495 12.894 -26.003 1.00 65.75 70 ALA A O 1
ATOM 549 N N . PHE A 1 71 ? 17.654 11.715 -25.524 1.00 64.94 71 PHE A N 1
ATOM 550 C CA . PHE A 1 71 ? 17.855 10.754 -26.615 1.00 64.94 71 PHE A CA 1
ATOM 551 C C . PHE A 1 71 ? 17.670 11.377 -28.010 1.00 64.94 71 PHE A C 1
ATOM 553 O O . PHE A 1 71 ? 18.267 10.888 -28.968 1.00 64.94 71 PHE A O 1
ATOM 560 N N . ALA A 1 72 ? 16.908 12.468 -28.140 1.00 65.00 72 ALA A N 1
ATOM 561 C CA . ALA A 1 72 ? 16.704 13.145 -29.422 1.00 65.00 72 ALA A CA 1
ATOM 562 C C . ALA A 1 72 ? 17.882 14.054 -29.828 1.00 65.00 72 ALA A C 1
ATOM 564 O O . ALA A 1 72 ? 18.068 14.319 -31.014 1.00 65.00 72 ALA A O 1
ATOM 565 N N . THR A 1 73 ? 18.694 14.519 -28.872 1.00 66.56 73 THR A N 1
ATOM 566 C CA . THR A 1 73 ? 19.797 15.470 -29.109 1.00 66.56 73 THR A CA 1
ATOM 567 C C . THR A 1 73 ? 21.174 14.815 -29.287 1.00 66.56 73 THR A C 1
ATOM 569 O O . THR A 1 73 ? 22.142 15.513 -29.577 1.00 66.56 73 THR A O 1
ATOM 572 N N . GLY A 1 74 ? 21.288 13.483 -29.183 1.00 61.91 74 GLY A N 1
ATOM 573 C CA . GLY A 1 74 ? 22.479 12.719 -29.598 1.00 61.91 74 GLY A CA 1
ATOM 574 C C . GLY A 1 74 ? 23.762 12.961 -28.786 1.00 61.91 74 GLY A C 1
ATOM 575 O O . GLY A 1 74 ? 24.843 12.564 -29.221 1.00 61.91 74 GLY A O 1
ATOM 576 N N . ASN A 1 75 ? 23.676 13.606 -27.618 1.00 66.44 75 ASN A N 1
ATOM 577 C CA . ASN A 1 75 ? 24.844 14.097 -26.885 1.00 66.44 75 ASN A CA 1
ATOM 578 C C . ASN A 1 75 ? 25.174 13.223 -25.653 1.00 66.44 75 ASN A C 1
ATOM 580 O O . ASN A 1 75 ? 24.469 13.229 -24.645 1.00 66.44 75 ASN A O 1
ATOM 584 N N . LEU A 1 76 ? 26.297 12.494 -25.700 1.00 58.56 76 LEU A N 1
ATOM 585 C CA . LEU A 1 76 ? 26.689 11.481 -24.698 1.00 58.56 76 LEU A CA 1
ATOM 586 C C . LEU A 1 76 ? 27.090 12.058 -23.316 1.00 58.56 76 LEU A C 1
ATOM 588 O O . LEU A 1 76 ? 27.231 11.320 -22.342 1.00 58.56 76 LEU A O 1
ATOM 592 N N . ARG A 1 77 ? 27.282 13.381 -23.205 1.00 59.28 77 ARG A N 1
ATOM 593 C CA . ARG A 1 77 ? 27.640 14.059 -21.942 1.00 59.28 77 ARG A CA 1
ATOM 594 C C . ARG A 1 77 ? 26.427 14.326 -21.041 1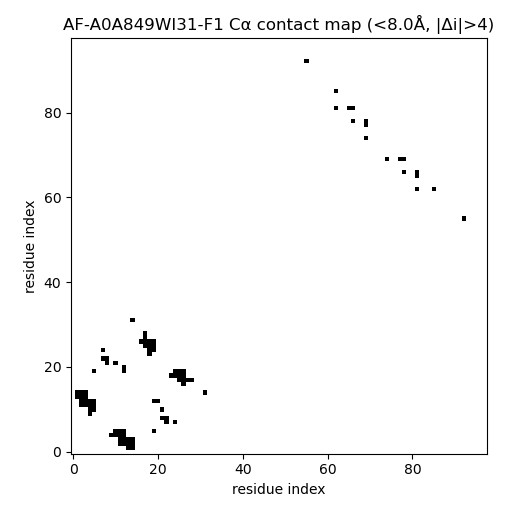.00 59.28 77 ARG A C 1
ATOM 596 O O . ARG A 1 77 ? 26.596 14.404 -19.828 1.00 59.28 77 ARG A O 1
ATOM 603 N N . GLU A 1 78 ? 25.221 14.413 -21.606 1.00 64.00 78 GLU A N 1
ATOM 604 C CA . GLU A 1 78 ? 23.987 14.637 -20.835 1.00 64.00 78 GLU A CA 1
ATOM 605 C C . GLU A 1 78 ? 23.484 13.370 -20.133 1.00 64.00 78 GLU A C 1
ATOM 607 O O . GLU A 1 78 ? 23.010 13.438 -19.000 1.00 64.00 78 GLU A O 1
ATOM 612 N N . VAL A 1 79 ? 23.662 12.195 -20.743 1.00 66.25 79 VAL A N 1
ATOM 613 C CA . VAL A 1 79 ? 23.176 10.915 -20.188 1.00 66.25 79 VAL A CA 1
ATOM 614 C C . VAL A 1 79 ? 23.816 10.580 -18.837 1.00 66.25 79 VAL A C 1
ATOM 616 O O . VAL A 1 79 ? 23.160 10.026 -17.958 1.00 66.25 79 VAL A O 1
ATOM 619 N N . ASN A 1 80 ? 25.079 10.971 -18.637 1.00 67.81 80 ASN A N 1
ATOM 620 C CA . ASN A 1 80 ? 25.799 10.732 -17.386 1.00 67.81 80 ASN A CA 1
ATOM 621 C C . ASN A 1 80 ? 25.266 11.617 -16.240 1.00 67.81 80 ASN A C 1
ATOM 623 O O . ASN A 1 80 ? 25.166 11.176 -15.098 1.00 67.81 80 ASN A O 1
ATOM 627 N N . PHE A 1 81 ? 24.850 12.850 -16.547 1.00 73.44 81 PHE A N 1
ATOM 628 C CA . PHE A 1 81 ? 24.269 13.770 -15.563 1.00 73.44 81 PHE A CA 1
ATOM 629 C C . PHE A 1 81 ? 22.863 13.323 -15.137 1.00 73.44 81 PHE A C 1
ATOM 631 O O . PHE A 1 81 ? 22.514 13.360 -13.956 1.00 73.44 81 PHE A O 1
ATOM 638 N N . ILE A 1 82 ? 22.082 12.819 -16.096 1.00 70.88 82 ILE A N 1
ATOM 639 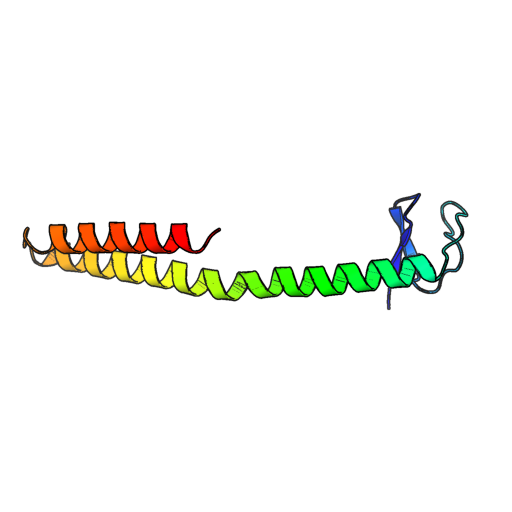C CA . ILE A 1 82 ? 20.750 12.260 -15.852 1.00 70.88 82 ILE A CA 1
ATOM 640 C C . ILE A 1 82 ? 20.841 10.987 -14.996 1.00 70.88 82 ILE A C 1
ATOM 642 O O . ILE A 1 82 ? 20.075 10.838 -14.044 1.00 70.88 82 ILE A O 1
ATOM 646 N N . ALA A 1 83 ? 21.812 10.107 -15.265 1.00 72.69 83 ALA A N 1
ATOM 647 C CA . ALA A 1 83 ? 22.032 8.900 -14.465 1.00 72.69 83 ALA A CA 1
ATOM 648 C C . ALA A 1 83 ? 22.349 9.219 -12.990 1.00 72.69 83 ALA A C 1
ATOM 650 O O . ALA A 1 83 ? 21.769 8.608 -12.091 1.00 72.69 83 ALA A O 1
ATOM 651 N N . VAL A 1 84 ? 23.204 10.216 -12.724 1.00 76.56 84 VAL A N 1
ATOM 652 C CA . VAL A 1 84 ? 23.531 10.654 -11.352 1.00 76.56 84 VAL A CA 1
ATOM 653 C C . VAL A 1 84 ? 22.308 11.247 -10.643 1.00 76.56 84 VAL A C 1
ATOM 655 O O . VAL A 1 84 ? 22.071 10.939 -9.473 1.00 76.56 84 VAL A O 1
ATOM 658 N N . ALA A 1 85 ? 21.494 12.041 -11.345 1.00 75.25 85 ALA A N 1
ATOM 659 C CA . ALA A 1 85 ? 20.269 12.603 -10.782 1.00 75.25 85 ALA A CA 1
ATOM 660 C C . ALA A 1 85 ? 19.261 11.506 -10.392 1.00 75.25 85 ALA A C 1
ATOM 662 O O . ALA A 1 85 ? 18.730 11.527 -9.282 1.00 75.25 85 ALA A O 1
ATOM 663 N N . VAL A 1 86 ? 19.046 10.506 -11.254 1.00 77.19 86 VAL A N 1
ATOM 664 C CA . VAL A 1 86 ? 18.140 9.376 -10.976 1.00 77.19 86 VAL A CA 1
ATOM 665 C C . VAL A 1 86 ? 18.589 8.588 -9.740 1.00 77.19 86 VAL A C 1
ATOM 667 O O . VAL A 1 86 ? 17.769 8.315 -8.863 1.00 77.19 86 VAL A O 1
ATOM 670 N N . ILE A 1 87 ? 19.885 8.279 -9.619 1.00 81.44 87 ILE A N 1
ATOM 671 C CA . ILE A 1 87 ? 20.435 7.559 -8.456 1.00 81.44 87 ILE A CA 1
ATOM 672 C C . ILE A 1 87 ? 20.212 8.356 -7.159 1.00 81.44 87 ILE A C 1
ATOM 674 O O . ILE A 1 87 ? 19.813 7.787 -6.141 1.00 81.44 87 ILE A O 1
ATOM 678 N N . PHE A 1 88 ? 20.403 9.676 -7.200 1.00 81.88 88 PHE A N 1
ATOM 679 C CA . PHE A 1 88 ? 20.196 10.552 -6.046 1.00 81.88 88 PHE A CA 1
ATOM 680 C C . PHE A 1 88 ? 18.724 10.615 -5.602 1.00 81.88 88 PHE A C 1
ATOM 682 O O . PHE A 1 88 ? 18.428 10.504 -4.410 1.00 81.88 88 PHE A O 1
ATOM 689 N N . PHE A 1 89 ? 17.783 10.723 -6.548 1.00 78.94 89 PHE A N 1
ATOM 690 C CA . PHE A 1 89 ? 16.346 10.748 -6.244 1.00 78.94 89 PHE A CA 1
ATOM 691 C C . PHE A 1 89 ? 15.819 9.409 -5.710 1.00 78.94 89 PHE A C 1
ATOM 693 O O . PHE A 1 89 ? 14.983 9.395 -4.799 1.00 78.94 89 PHE A O 1
ATOM 700 N N . ILE A 1 90 ? 16.327 8.285 -6.224 1.00 80.25 90 ILE A N 1
ATOM 701 C CA . ILE A 1 90 ? 16.026 6.955 -5.675 1.00 80.25 90 ILE A CA 1
ATOM 702 C C . ILE A 1 90 ? 16.537 6.859 -4.228 1.00 80.25 90 ILE A C 1
ATOM 704 O O . ILE A 1 90 ? 15.795 6.417 -3.351 1.00 80.25 90 ILE A O 1
ATOM 708 N N . GLY A 1 91 ? 17.752 7.346 -3.950 1.00 78.06 91 GLY A N 1
ATOM 709 C CA . GLY A 1 91 ? 18.315 7.386 -2.594 1.00 78.06 91 GLY A CA 1
ATOM 710 C C . GLY A 1 91 ? 17.481 8.214 -1.608 1.00 78.06 91 GLY A C 1
A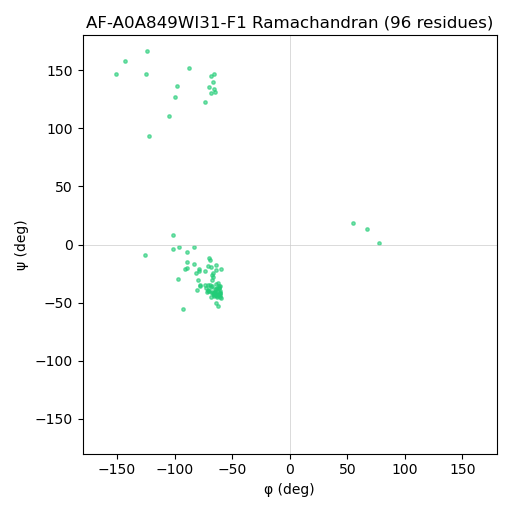TOM 711 O O . GLY A 1 91 ? 17.159 7.739 -0.518 1.00 78.06 91 GLY A O 1
ATOM 712 N N . LEU A 1 92 ? 17.052 9.417 -2.007 1.00 76.88 92 LEU A N 1
ATOM 713 C CA . LEU A 1 92 ? 16.178 10.276 -1.193 1.00 76.88 92 LEU A CA 1
ATOM 714 C C . LEU A 1 92 ? 14.823 9.625 -0.888 1.00 76.88 92 LEU A C 1
ATOM 716 O O . LEU A 1 92 ? 14.308 9.757 0.222 1.00 76.88 92 LEU A O 1
ATOM 720 N N . SER A 1 93 ? 14.266 8.891 -1.852 1.00 71.19 93 SER A N 1
ATOM 721 C CA . SER A 1 93 ? 12.994 8.180 -1.680 1.00 71.19 93 SER A CA 1
ATOM 722 C C . SER A 1 93 ? 13.099 7.027 -0.672 1.00 71.19 93 SER A C 1
ATOM 724 O O . SER A 1 93 ? 12.129 6.739 0.024 1.00 71.19 93 SER A O 1
ATOM 726 N N . LEU A 1 94 ? 14.273 6.394 -0.554 1.00 72.69 94 LEU A N 1
ATOM 727 C CA . LEU A 1 94 ? 14.533 5.323 0.416 1.00 72.69 94 LEU A CA 1
ATOM 728 C C . LEU A 1 94 ? 14.776 5.860 1.836 1.00 72.69 94 LEU A C 1
ATOM 730 O O . LEU A 1 94 ? 14.326 5.248 2.801 1.00 72.69 94 LEU A O 1
ATOM 734 N N . MET A 1 95 ? 15.425 7.021 1.981 1.00 71.62 95 MET A N 1
ATOM 735 C CA . MET A 1 95 ? 15.664 7.653 3.292 1.00 71.62 95 MET A CA 1
ATOM 736 C C . MET A 1 95 ? 14.401 8.231 3.949 1.00 71.62 95 MET A C 1
ATOM 738 O O . MET A 1 95 ? 14.397 8.442 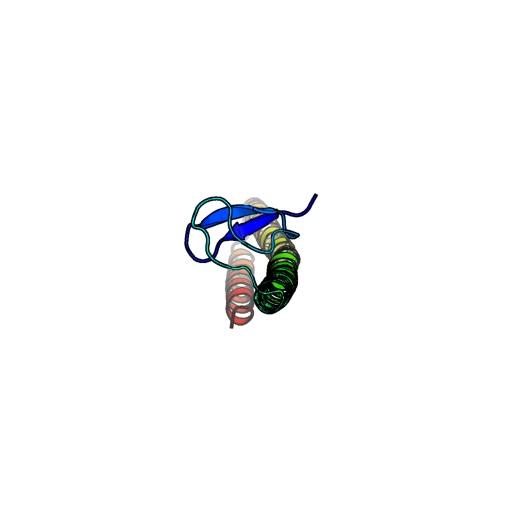5.157 1.00 71.62 95 MET A O 1
ATOM 742 N N . GLY A 1 96 ? 13.324 8.466 3.194 1.00 53.75 96 GLY A N 1
ATOM 743 C CA . GLY A 1 96 ? 12.042 8.937 3.735 1.00 53.75 96 GLY A CA 1
ATOM 744 C C . GLY A 1 96 ? 11.128 7.842 4.304 1.00 53.75 96 GLY A C 1
ATOM 745 O O . GLY A 1 96 ? 10.039 8.160 4.778 1.00 53.75 96 GLY A O 1
ATOM 746 N N . ALA A 1 97 ? 11.530 6.568 4.226 1.00 56.81 97 ALA A N 1
ATOM 747 C CA . ALA A 1 97 ? 10.696 5.416 4.577 1.00 56.81 97 ALA A CA 1
ATOM 748 C C . ALA A 1 97 ? 10.985 4.797 5.962 1.00 56.81 97 ALA A C 1
ATOM 750 O O . ALA A 1 97 ? 10.424 3.740 6.254 1.00 56.81 97 ALA A O 1
ATOM 751 N N . ASN A 1 98 ? 11.829 5.419 6.798 1.00 51.28 98 ASN A N 1
ATOM 752 C CA . ASN A 1 98 ? 12.248 4.880 8.102 1.00 51.28 98 ASN A CA 1
ATOM 753 C C . ASN A 1 98 ? 11.814 5.756 9.282 1.00 51.28 98 ASN A C 1
ATOM 755 O O . ASN A 1 98 ? 12.016 6.988 9.201 1.00 51.28 98 ASN A O 1
#

Mean predicted aligned error: 16.56 Å

Sequence (98 aa):
MDFIFCPICHKQISITAHSCPHCGHPIDEKDKTELKQTAKNVEKIVKRKESMFKFGCFMVILTIVLVGGAFATGNLREVNFIAVAVIFFIGLSLMGAN

Nearest PDB structures (foldseek):
  7r7j-assembly1_A  TM=6.615E-01  e=3.221E-01  Escherichia coli K-12
  7mnu-assembly1_B  TM=8.328E-01  e=9.193E-01  Homo sapiens
  3gj3-assembly1_B  TM=7.979E-01  e=1.057E+00  Rattus norvegicus
  3gj4-assembly1_B  TM=7.766E-01  e=1.304E+00  Rattus norvegicus
  3gj8-assembly1_B  TM=7.708E-01  e=1.216E+00  Rattus norvegicus